Protein AF-A0A1W1CW00-F1 (afdb_monomer_lite)

InterPro domains:
  IPR025294 Protein of unknown function DUF4156 [PF13698] (21-111)

Sequence (113 aa):
MKRIIILITTLFLISCGETRLSDEGATISVVERINSKCKYIGDVEGSYNNIIYGEFIDNKTLEKNAINDLKDKAYKMGADTIIAPVGSAKGGLFVDIIKWRAVYSSKAYKCRK

Foldseek 3Di:
DVVVVVVVVVVPPPDDPAQDQDPLLVQEAEAQDDDPQKDWQFKFKFKDKDKDQPDDDDQVRRQVRRSSRRSVVLVVSVFRYKYDWDWGWDWDDDPRIIITMTMTMITTIHGDD

Structure (mmCIF, N/CA/C/O backbone):
data_AF-A0A1W1CW00-F1
#
_entry.id   AF-A0A1W1CW00-F1
#
loop_
_atom_site.group_PDB
_atom_site.id
_atom_site.type_symbol
_atom_site.label_atom_id
_atom_site.label_alt_id
_atom_site.label_comp_id
_atom_site.label_asym_id
_atom_site.label_entity_id
_atom_site.label_seq_id
_atom_site.pdbx_PDB_ins_code
_atom_site.Cartn_x
_atom_site.Cartn_y
_atom_site.Cartn_z
_atom_site.occupancy
_atom_site.B_iso_or_equiv
_atom_site.auth_seq_id
_atom_site.auth_comp_id
_atom_site.auth_asym_id
_atom_site.auth_atom_id
_atom_site.pdbx_PDB_model_num
ATOM 1 N N . MET A 1 1 ? -7.351 4.930 -49.668 1.00 54.00 1 MET A N 1
ATOM 2 C CA . MET A 1 1 ? -6.212 4.241 -49.014 1.00 54.00 1 MET A CA 1
ATOM 3 C C . MET A 1 1 ? -5.480 5.126 -47.995 1.00 54.00 1 MET A C 1
ATOM 5 O O . MET A 1 1 ? -5.394 4.722 -46.849 1.00 54.00 1 MET A O 1
ATOM 9 N N . LYS A 1 2 ? -5.056 6.360 -48.330 1.00 54.56 2 LYS A N 1
ATOM 10 C CA . LYS A 1 2 ? -4.351 7.274 -47.391 1.00 54.56 2 LYS A CA 1
ATOM 11 C C . LYS A 1 2 ? -5.107 7.599 -46.084 1.00 54.56 2 LYS A C 1
ATOM 13 O O . LYS A 1 2 ? -4.491 7.680 -45.033 1.00 54.56 2 LYS A O 1
ATOM 18 N N . ARG A 1 3 ? -6.442 7.726 -46.132 1.00 64.56 3 ARG A N 1
ATOM 19 C CA . ARG A 1 3 ? -7.281 8.006 -44.945 1.00 64.56 3 ARG A CA 1
ATOM 20 C C . ARG A 1 3 ? -7.350 6.842 -43.945 1.00 64.56 3 ARG A C 1
ATOM 22 O O . ARG A 1 3 ? -7.503 7.085 -42.758 1.00 64.56 3 ARG A O 1
ATOM 29 N N . ILE A 1 4 ? -7.202 5.603 -44.421 1.00 71.81 4 ILE A N 1
ATOM 30 C CA . ILE A 1 4 ? -7.228 4.398 -43.575 1.00 71.81 4 ILE A CA 1
ATOM 31 C C . ILE A 1 4 ? -5.914 4.277 -42.793 1.00 71.81 4 ILE A C 1
ATOM 33 O O . ILE A 1 4 ? -5.928 3.929 -41.620 1.00 71.81 4 ILE A O 1
ATOM 37 N N . ILE A 1 5 ? -4.792 4.656 -43.413 1.00 71.69 5 ILE A N 1
ATOM 38 C CA . ILE A 1 5 ? -3.472 4.646 -42.768 1.00 71.69 5 ILE A CA 1
ATOM 39 C C . ILE A 1 5 ? -3.440 5.633 -41.589 1.00 71.69 5 ILE A C 1
ATOM 41 O O . ILE A 1 5 ? -3.009 5.263 -40.506 1.00 71.69 5 ILE A O 1
ATOM 45 N N . ILE A 1 6 ? -3.997 6.839 -41.754 1.00 72.69 6 ILE A N 1
ATOM 46 C CA . ILE A 1 6 ? -4.052 7.865 -40.692 1.00 72.69 6 ILE A CA 1
ATOM 47 C C . ILE A 1 6 ? -4.904 7.410 -39.488 1.00 72.69 6 ILE A C 1
ATOM 49 O O . ILE A 1 6 ? -4.557 7.681 -38.337 1.00 72.69 6 ILE A O 1
ATOM 53 N N . LEU A 1 7 ? -5.995 6.684 -39.748 1.00 71.81 7 LEU A N 1
ATOM 54 C CA . LEU A 1 7 ? -6.873 6.116 -38.717 1.00 71.81 7 LEU A CA 1
ATOM 55 C C . LEU A 1 7 ? -6.209 4.976 -37.930 1.00 71.81 7 LEU A C 1
ATOM 57 O O . LEU A 1 7 ? -6.446 4.833 -36.736 1.00 71.81 7 LEU A O 1
ATOM 61 N N . ILE A 1 8 ? -5.351 4.186 -38.578 1.00 72.75 8 ILE A N 1
ATOM 62 C CA . ILE A 1 8 ? -4.634 3.084 -37.924 1.00 72.75 8 ILE A CA 1
ATOM 63 C C . ILE A 1 8 ? -3.482 3.616 -37.064 1.00 72.75 8 ILE A C 1
ATOM 65 O O . ILE A 1 8 ? -3.284 3.140 -35.951 1.00 72.75 8 ILE A O 1
ATOM 69 N N . THR A 1 9 ? -2.752 4.638 -37.522 1.00 68.81 9 THR A N 1
ATOM 70 C CA . THR A 1 9 ? -1.613 5.201 -36.773 1.00 68.81 9 THR A CA 1
ATOM 71 C C . THR A 1 9 ? -2.035 5.910 -35.481 1.00 68.81 9 THR A C 1
ATOM 73 O O . THR A 1 9 ? -1.286 5.910 -34.509 1.00 68.81 9 THR A O 1
ATOM 76 N N . THR A 1 10 ? -3.242 6.475 -35.429 1.00 70.81 10 THR A N 1
ATOM 77 C CA . THR A 1 10 ? -3.755 7.165 -34.231 1.00 70.81 10 THR A CA 1
ATOM 78 C C . THR A 1 10 ? -4.229 6.209 -33.132 1.00 70.81 10 THR A C 1
ATOM 80 O O . THR A 1 10 ? -4.224 6.590 -31.964 1.00 70.81 10 THR A O 1
ATOM 83 N N . LEU A 1 11 ? -4.554 4.953 -33.463 1.00 67.75 11 LEU A N 1
ATOM 84 C CA . LEU A 1 11 ? -5.011 3.952 -32.490 1.00 67.75 11 LEU A CA 1
ATOM 85 C C . LEU A 1 11 ? -3.878 3.360 -31.628 1.00 67.75 11 LEU A C 1
ATOM 87 O O . LEU A 1 11 ? -4.141 2.846 -30.545 1.00 67.75 11 LEU A O 1
ATOM 91 N N . PHE A 1 12 ? -2.622 3.448 -32.080 1.00 64.12 12 PHE A N 1
ATOM 92 C CA . PHE A 1 12 ? -1.466 2.854 -31.392 1.00 64.12 12 PHE A CA 1
ATOM 93 C C . PHE A 1 12 ? -0.826 3.750 -30.316 1.00 64.12 12 PHE A C 1
ATOM 95 O O . PHE A 1 12 ? 0.098 3.314 -29.636 1.00 64.12 12 PHE A O 1
ATOM 102 N N . LEU A 1 13 ? -1.310 4.980 -30.114 1.00 60.41 13 LEU A N 1
ATOM 103 C CA . LEU A 1 13 ? -0.703 5.948 -29.184 1.00 60.41 13 LEU A CA 1
ATOM 104 C C . LEU A 1 13 ? -1.235 5.874 -27.738 1.00 60.41 13 LEU A C 1
ATOM 106 O O . LEU A 1 13 ? -0.943 6.754 -26.933 1.00 60.41 13 LEU A O 1
ATOM 110 N N . ILE A 1 14 ? -1.990 4.834 -27.372 1.00 55.78 14 ILE A N 1
ATOM 111 C CA . ILE A 1 14 ? -2.578 4.696 -26.028 1.00 55.78 14 ILE A CA 1
ATOM 112 C C . ILE A 1 14 ? -1.772 3.703 -25.172 1.00 55.78 14 ILE A C 1
ATOM 114 O O . ILE A 1 14 ? -2.269 2.660 -24.763 1.00 55.78 14 ILE A O 1
ATOM 118 N N . SER A 1 15 ? -0.506 4.015 -24.893 1.00 49.34 15 SER A N 1
ATOM 119 C CA . SER A 1 15 ? 0.304 3.283 -23.907 1.00 49.34 15 SER A CA 1
ATOM 120 C C . SER A 1 15 ? 0.432 4.122 -22.636 1.00 49.34 15 SER A C 1
ATOM 122 O O . SER A 1 15 ? 1.347 4.930 -22.501 1.00 49.34 15 SER A O 1
ATOM 124 N N . CYS A 1 16 ? -0.507 3.965 -21.702 1.00 56.03 16 CYS A N 1
ATOM 125 C CA . CYS A 1 16 ? -0.420 4.580 -20.377 1.00 56.03 16 CYS A CA 1
ATOM 126 C C . CYS A 1 16 ? 0.127 3.533 -19.392 1.00 56.03 16 CYS A C 1
ATOM 128 O O . CYS A 1 16 ? -0.613 2.674 -18.923 1.00 56.03 16 CYS A O 1
ATOM 130 N N . GLY A 1 17 ? 1.438 3.576 -19.133 1.00 58.94 17 GLY A N 1
ATOM 131 C CA . GLY A 1 17 ? 2.181 2.620 -18.298 1.00 58.94 17 GLY A CA 1
ATOM 132 C C . GLY A 1 17 ? 2.188 2.938 -16.797 1.00 58.94 17 GLY A C 1
ATOM 133 O O . GLY A 1 17 ? 3.199 2.715 -16.136 1.00 58.94 17 GLY A O 1
ATOM 134 N N . GLU A 1 18 ? 1.097 3.486 -16.255 1.00 58.00 18 GLU A N 1
ATOM 135 C CA . GLU A 1 18 ? 0.946 3.718 -14.812 1.00 58.00 18 GLU A CA 1
ATOM 136 C C . GLU A 1 18 ? -0.201 2.873 -14.251 1.00 58.00 18 GLU A C 1
ATOM 138 O O . GLU A 1 18 ? -1.328 2.930 -14.749 1.00 58.00 18 GLU A O 1
ATOM 143 N N . THR A 1 19 ? 0.059 2.121 -13.176 1.00 64.06 19 THR A N 1
ATOM 144 C CA . THR A 1 19 ? -1.004 1.547 -12.334 1.00 64.06 19 THR A CA 1
ATOM 145 C C . THR A 1 19 ? -1.759 2.690 -11.671 1.00 64.06 19 THR A C 1
ATOM 147 O O . THR A 1 19 ? -1.335 3.255 -10.655 1.00 64.06 19 THR A O 1
ATOM 150 N N . ARG A 1 20 ? -2.877 3.059 -12.293 1.00 72.62 20 ARG A N 1
ATOM 151 C CA . ARG A 1 20 ? -3.796 4.059 -11.764 1.00 72.62 20 ARG A CA 1
ATOM 152 C C . ARG A 1 20 ? -4.402 3.528 -10.473 1.00 72.62 20 ARG A C 1
ATOM 154 O O . ARG A 1 20 ? -4.938 2.427 -10.455 1.00 72.62 20 ARG A O 1
ATOM 161 N N . LEU A 1 21 ? -4.295 4.327 -9.417 1.00 85.38 21 LEU A N 1
ATOM 162 C CA . LEU A 1 21 ? -5.047 4.115 -8.187 1.00 85.38 21 LEU A CA 1
ATOM 163 C C . LEU A 1 21 ? -6.537 4.119 -8.529 1.00 85.38 21 LEU A C 1
ATOM 165 O O . LEU A 1 21 ? -6.992 5.048 -9.201 1.00 85.38 21 LEU A O 1
ATOM 169 N N . SER A 1 22 ? -7.270 3.101 -8.089 1.00 87.06 22 SER A N 1
ATOM 170 C CA . SER A 1 22 ? -8.724 3.092 -8.240 1.00 87.06 22 SER A CA 1
ATOM 171 C C . SER A 1 22 ? -9.373 4.150 -7.341 1.00 87.06 22 SER A C 1
ATOM 173 O O . SER A 1 22 ? -8.823 4.504 -6.291 1.00 87.06 22 SER A O 1
ATOM 175 N N . AS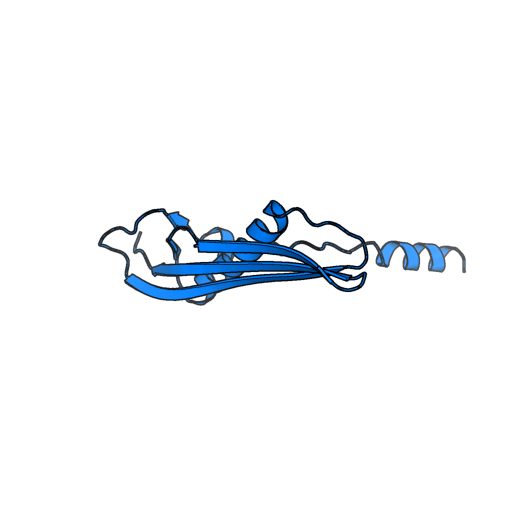P A 1 23 ? -10.546 4.654 -7.728 1.00 88.75 23 ASP A N 1
ATOM 176 C CA . ASP A 1 23 ? -11.305 5.596 -6.894 1.00 88.75 23 ASP A CA 1
ATOM 177 C C . ASP A 1 23 ? -11.628 4.966 -5.528 1.00 88.75 23 ASP A C 1
ATOM 179 O O . ASP A 1 23 ? -11.600 5.628 -4.488 1.00 88.75 23 ASP A O 1
ATOM 183 N N . GLU A 1 24 ? -11.844 3.650 -5.509 1.00 88.69 24 GLU A N 1
ATOM 184 C CA . GLU A 1 24 ? -12.050 2.862 -4.304 1.00 88.69 24 GLU A CA 1
ATOM 185 C C . GLU A 1 24 ? -10.789 2.792 -3.432 1.00 88.69 24 GLU A C 1
ATOM 187 O O . GLU A 1 24 ? -10.841 3.064 -2.229 1.00 88.69 24 GLU A O 1
ATOM 192 N N . GLY A 1 25 ? -9.632 2.488 -4.021 1.00 87.62 25 GLY A N 1
ATOM 193 C CA . GLY A 1 25 ? -8.346 2.454 -3.323 1.00 87.62 25 GLY A CA 1
ATOM 194 C C . GLY A 1 25 ? -7.930 3.821 -2.779 1.00 87.62 25 GLY A C 1
ATOM 195 O O . GLY A 1 25 ? -7.291 3.902 -1.725 1.00 87.62 25 GLY A O 1
ATOM 196 N N . ALA A 1 26 ? -8.345 4.913 -3.426 1.00 92.50 26 ALA A N 1
ATOM 197 C CA . ALA A 1 26 ? -8.112 6.272 -2.942 1.00 92.50 26 ALA A CA 1
ATOM 198 C C . ALA A 1 26 ? -8.784 6.554 -1.586 1.00 92.50 26 ALA A C 1
ATOM 200 O O . ALA A 1 26 ? -8.301 7.403 -0.833 1.00 92.50 26 ALA A O 1
ATOM 201 N N . THR A 1 27 ? -9.830 5.801 -1.223 1.00 93.81 27 THR A N 1
ATOM 202 C CA . THR A 1 27 ? -10.504 5.927 0.081 1.00 93.81 27 THR A CA 1
ATOM 203 C C . THR A 1 27 ? -9.689 5.372 1.257 1.00 93.81 27 THR A C 1
ATOM 205 O O . THR A 1 27 ? -9.973 5.707 2.413 1.00 93.81 27 THR A O 1
ATOM 208 N N . ILE A 1 28 ? -8.653 4.565 0.987 1.00 94.94 28 ILE A N 1
ATOM 209 C CA . ILE A 1 28 ? -7.800 3.964 2.016 1.00 94.94 28 ILE A CA 1
ATOM 210 C C . ILE A 1 28 ? -6.906 5.021 2.666 1.00 94.94 28 ILE A C 1
ATOM 212 O O . ILE A 1 28 ? -6.036 5.631 2.024 1.00 94.94 28 ILE A O 1
ATOM 216 N N . SER A 1 29 ? -7.084 5.177 3.978 1.00 94.19 29 SER A N 1
ATOM 217 C CA . SER A 1 29 ? -6.292 6.076 4.817 1.00 94.19 29 SER A CA 1
ATOM 218 C C . SER A 1 29 ? -4.971 5.419 5.211 1.00 94.19 29 SER A C 1
ATOM 220 O O . SER A 1 29 ? -4.951 4.279 5.671 1.00 94.19 29 SER A O 1
ATOM 222 N N . VAL A 1 30 ? -3.861 6.137 5.051 1.00 94.69 30 VAL A N 1
ATOM 223 C CA . VAL A 1 30 ? -2.538 5.682 5.499 1.00 94.69 30 VAL A CA 1
ATOM 224 C C . VAL A 1 30 ? -2.201 6.401 6.794 1.00 94.69 30 VAL A C 1
ATOM 226 O O . VAL A 1 30 ? -2.247 7.629 6.838 1.00 94.69 30 VAL A O 1
ATOM 229 N N . VAL A 1 31 ? -1.881 5.646 7.842 1.00 94.50 31 VAL A N 1
ATOM 230 C CA . VAL A 1 31 ? -1.570 6.194 9.169 1.00 94.50 31 VAL A CA 1
ATOM 231 C C . VAL A 1 31 ? -0.275 5.608 9.716 1.00 94.50 31 VAL A C 1
ATOM 233 O O . VAL A 1 31 ? 0.065 4.462 9.441 1.00 94.50 31 VAL A O 1
ATOM 236 N N . GLU A 1 32 ? 0.449 6.360 10.540 1.00 93.19 32 GLU A N 1
ATOM 237 C CA . GLU A 1 32 ? 1.652 5.834 11.204 1.00 93.19 32 GLU A CA 1
ATOM 238 C C . GLU A 1 32 ? 1.317 4.884 12.358 1.00 93.19 32 GLU A C 1
ATOM 240 O O . GLU A 1 32 ? 2.067 3.954 12.651 1.00 93.19 32 GLU A O 1
ATOM 245 N N . ARG A 1 33 ? 0.183 5.112 13.033 1.00 90.00 33 ARG A N 1
ATOM 246 C CA . ARG A 1 33 ? -0.281 4.311 14.170 1.00 90.00 33 ARG A CA 1
ATOM 247 C C . ARG A 1 33 ? -1.788 4.120 14.116 1.00 90.00 33 ARG A C 1
ATOM 249 O O . ARG A 1 33 ? -2.524 5.005 13.691 1.00 90.00 33 ARG A O 1
ATOM 256 N N . ILE A 1 34 ? -2.236 2.963 14.592 1.00 90.00 34 ILE A N 1
ATOM 257 C CA . ILE A 1 34 ? -3.650 2.592 14.643 1.00 90.00 34 ILE A CA 1
ATOM 258 C C . ILE A 1 34 ? -4.266 3.010 15.976 1.00 90.00 34 ILE A C 1
ATOM 260 O O . ILE A 1 34 ? -3.644 2.881 17.031 1.00 90.00 34 ILE A O 1
ATOM 264 N N . ASN A 1 35 ? -5.501 3.509 15.921 1.00 80.31 35 ASN A N 1
ATOM 265 C CA . ASN A 1 35 ? -6.287 3.801 17.114 1.00 80.31 35 ASN A CA 1
ATOM 266 C C . ASN A 1 35 ? -6.908 2.515 17.699 1.00 80.31 35 ASN A C 1
ATOM 268 O O . ASN A 1 35 ? -7.071 1.507 17.014 1.00 80.31 35 ASN A O 1
ATOM 272 N N . SER A 1 36 ? -7.306 2.551 18.969 1.00 74.69 36 SER A N 1
ATOM 273 C CA . SER A 1 36 ? -7.836 1.382 19.688 1.00 74.69 36 SER A CA 1
ATOM 274 C C . SER A 1 36 ? -9.195 0.863 19.192 1.00 74.69 36 SER A C 1
ATOM 276 O O . SER A 1 36 ? -9.655 -0.171 19.672 1.00 74.69 36 SER A O 1
ATOM 278 N N . LYS A 1 37 ? -9.855 1.542 18.242 1.00 87.31 37 LYS A N 1
ATOM 279 C CA . LYS A 1 37 ? -11.191 1.185 17.730 1.00 87.31 37 LYS A CA 1
ATOM 280 C C . LYS A 1 37 ? -11.164 0.505 16.355 1.00 87.31 37 LYS A C 1
ATOM 282 O O . LYS A 1 37 ? -12.225 0.251 15.783 1.00 87.31 37 LYS A O 1
ATOM 287 N N . CYS A 1 38 ? -9.986 0.200 15.818 1.00 92.81 38 CYS A N 1
ATOM 288 C CA . CYS A 1 38 ? -9.850 -0.456 14.522 1.00 92.81 38 CYS A CA 1
ATOM 289 C C . CYS A 1 38 ? -9.749 -1.979 14.656 1.00 92.81 38 CYS A C 1
ATOM 291 O O . CYS A 1 38 ? -8.971 -2.504 15.452 1.00 92.81 38 CYS A O 1
ATOM 293 N N . LYS A 1 39 ? -10.496 -2.704 13.820 1.00 94.50 39 LYS A N 1
ATOM 294 C CA . LYS A 1 39 ? -10.394 -4.159 13.697 1.00 94.50 39 LYS A CA 1
ATOM 295 C C . LYS A 1 39 ? -9.308 -4.510 12.688 1.00 94.50 39 LYS A C 1
ATOM 297 O O . LYS A 1 39 ? -9.355 -4.042 11.555 1.00 94.50 39 LYS A O 1
ATOM 302 N N . TYR A 1 40 ? -8.369 -5.362 13.079 1.00 95.38 40 TYR A N 1
ATOM 303 C CA . TYR A 1 40 ? -7.393 -5.923 12.150 1.00 95.38 40 TYR A CA 1
ATOM 304 C C . TYR A 1 40 ? -8.073 -6.858 11.140 1.00 95.38 40 TYR A C 1
ATOM 306 O O . TYR A 1 40 ? -8.892 -7.695 11.525 1.00 95.38 40 TYR A O 1
ATOM 314 N N . ILE A 1 41 ? -7.747 -6.689 9.859 1.00 95.62 41 ILE A N 1
ATOM 315 C CA . ILE A 1 41 ? -8.311 -7.464 8.744 1.00 95.62 41 ILE A CA 1
ATOM 316 C C . ILE A 1 41 ? -7.293 -8.472 8.211 1.00 95.62 41 ILE A C 1
ATOM 318 O O . ILE A 1 41 ? -7.667 -9.596 7.886 1.00 95.62 41 ILE A O 1
ATOM 322 N N . GLY A 1 42 ? -6.016 -8.098 8.160 1.00 96.44 42 GLY A N 1
ATOM 323 C CA . GLY A 1 42 ? -4.945 -8.959 7.670 1.00 96.44 42 GLY A CA 1
ATOM 324 C C . GLY A 1 42 ? -3.728 -8.162 7.216 1.00 96.44 42 GLY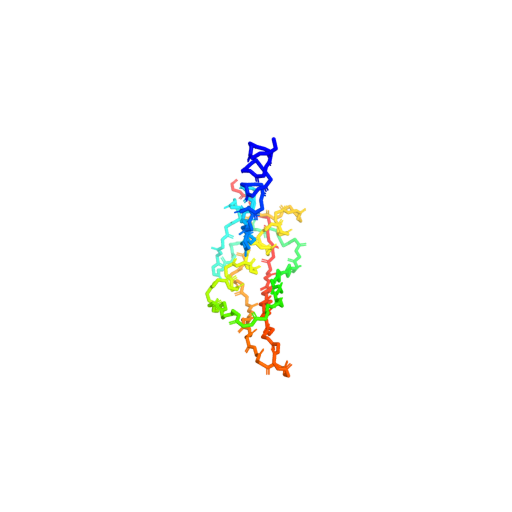 A C 1
ATOM 325 O O . GLY A 1 42 ? -3.759 -6.931 7.180 1.00 96.44 42 GLY A O 1
ATOM 326 N N . ASP A 1 43 ? -2.663 -8.871 6.860 1.00 96.94 43 ASP A N 1
ATOM 327 C CA . ASP A 1 43 ? -1.512 -8.282 6.184 1.00 96.94 43 ASP A CA 1
ATOM 328 C C . ASP A 1 43 ? -1.818 -8.233 4.673 1.00 96.94 43 ASP A C 1
ATOM 330 O O . ASP A 1 43 ? -2.443 -9.142 4.122 1.00 96.94 43 ASP A O 1
ATOM 334 N N . VAL A 1 44 ? -1.411 -7.157 4.002 1.00 96.62 44 VAL A N 1
ATOM 335 C CA . VAL A 1 44 ? -1.633 -6.918 2.570 1.00 96.62 44 VAL A CA 1
ATOM 336 C C . VAL A 1 44 ? -0.313 -6.564 1.896 1.00 96.62 44 VAL A C 1
ATOM 338 O O . VAL A 1 44 ? 0.487 -5.805 2.442 1.00 96.62 44 VAL A O 1
ATOM 341 N N . GLU A 1 45 ? -0.093 -7.100 0.698 1.00 96.44 45 GLU A N 1
ATOM 342 C CA . GLU A 1 45 ? 1.088 -6.822 -0.119 1.00 96.44 45 GLU A CA 1
ATOM 343 C C . GLU A 1 45 ? 0.681 -6.250 -1.479 1.00 96.44 45 GLU A C 1
ATOM 345 O O . GLU A 1 45 ? -0.136 -6.830 -2.207 1.00 96.44 45 GLU A O 1
ATOM 350 N N . GLY A 1 46 ? 1.280 -5.115 -1.826 1.00 93.00 46 GLY A N 1
ATOM 351 C CA . GLY A 1 46 ? 1.196 -4.519 -3.150 1.00 93.00 46 GLY A CA 1
ATOM 352 C C . GLY A 1 46 ? 2.531 -4.591 -3.870 1.00 93.00 46 GLY A C 1
ATOM 353 O O . GLY A 1 46 ? 3.600 -4.517 -3.258 1.00 93.00 46 GLY A O 1
ATOM 354 N N . SER A 1 47 ? 2.474 -4.740 -5.186 1.00 91.00 47 SER A N 1
ATOM 355 C CA . SER A 1 47 ? 3.671 -4.872 -6.002 1.00 91.00 47 SER A CA 1
ATOM 356 C C . SER A 1 47 ? 3.504 -4.237 -7.368 1.00 91.00 47 SER A C 1
ATOM 358 O O . SER A 1 47 ? 2.444 -4.333 -7.980 1.00 91.00 47 SER A O 1
ATOM 360 N N . TYR A 1 48 ? 4.595 -3.690 -7.885 1.00 86.44 48 TYR A N 1
ATOM 361 C CA . TYR A 1 48 ? 4.694 -3.267 -9.271 1.00 86.44 48 TYR A CA 1
ATOM 362 C C . TYR A 1 48 ? 5.934 -3.892 -9.898 1.00 86.44 48 TYR A C 1
ATOM 364 O O . TYR A 1 48 ? 7.037 -3.779 -9.360 1.00 86.44 48 TYR A O 1
ATOM 372 N N . ASN A 1 49 ? 5.744 -4.565 -11.031 1.00 81.56 49 ASN A N 1
ATOM 373 C CA . ASN A 1 49 ? 6.816 -5.172 -11.805 1.00 81.56 49 ASN A CA 1
ATOM 374 C C . ASN A 1 49 ? 6.761 -4.604 -13.215 1.00 81.56 49 ASN A C 1
ATOM 376 O O . ASN A 1 49 ? 5.705 -4.634 -13.843 1.00 81.56 49 ASN A O 1
ATOM 380 N N . ASN A 1 50 ? 7.899 -4.139 -13.717 1.00 73.81 50 ASN A N 1
ATOM 381 C CA . ASN A 1 50 ? 8.020 -3.744 -15.108 1.00 73.81 50 ASN A CA 1
ATOM 382 C C . ASN A 1 50 ? 9.343 -4.245 -15.691 1.00 73.81 50 ASN A C 1
ATOM 384 O O . ASN A 1 50 ? 10.374 -4.264 -15.010 1.00 73.81 50 ASN A O 1
ATOM 388 N N . ILE A 1 51 ? 9.290 -4.687 -16.942 1.00 65.75 51 ILE A N 1
ATOM 389 C CA . ILE A 1 51 ? 10.436 -5.181 -17.702 1.00 65.75 51 ILE A CA 1
ATOM 390 C C . ILE A 1 51 ? 10.446 -4.362 -18.987 1.00 65.75 51 ILE A C 1
ATOM 392 O O . ILE A 1 51 ? 9.606 -4.587 -19.856 1.00 65.75 51 ILE A O 1
ATOM 396 N N . ILE A 1 52 ? 11.35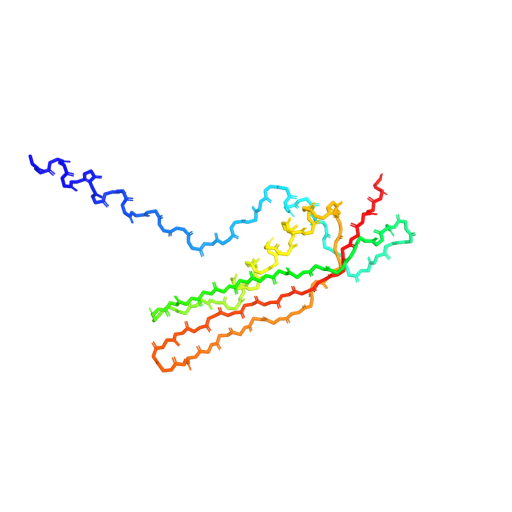6 -3.391 -19.084 1.00 65.38 52 ILE A N 1
ATOM 397 C CA . ILE A 1 52 ? 11.488 -2.547 -20.276 1.00 65.38 52 ILE A CA 1
ATOM 398 C C . ILE A 1 52 ? 12.925 -2.628 -20.789 1.00 65.38 52 ILE A C 1
ATOM 400 O O . ILE A 1 52 ? 13.888 -2.617 -20.018 1.00 65.38 52 ILE A O 1
ATOM 404 N N . TYR A 1 53 ? 13.069 -2.685 -22.110 1.00 55.81 53 TYR A N 1
ATOM 405 C CA . TYR A 1 53 ? 14.342 -2.461 -22.782 1.00 55.81 53 TYR A CA 1
ATOM 406 C C . TYR A 1 53 ? 14.660 -0.959 -22.777 1.00 55.81 53 TYR A C 1
ATOM 408 O O . TYR A 1 53 ? 13.979 -0.179 -23.434 1.00 55.81 53 TYR A O 1
ATOM 416 N N . GLY A 1 54 ? 15.692 -0.552 -22.038 1.00 53.06 54 GLY A N 1
ATOM 417 C CA . GLY A 1 54 ? 16.303 0.777 -22.167 1.00 53.06 54 GLY A CA 1
ATOM 418 C C . GLY A 1 54 ? 15.619 1.958 -21.462 1.00 53.06 54 GLY A C 1
ATOM 419 O O . GLY A 1 54 ? 16.234 3.020 -21.406 1.00 53.06 54 GLY A O 1
ATOM 420 N N . GLU A 1 55 ? 14.421 1.817 -20.881 1.00 62.97 55 GLU A N 1
ATOM 421 C CA . GLU A 1 55 ? 13.798 2.904 -20.104 1.00 62.97 55 GLU A CA 1
ATOM 422 C C . GLU A 1 55 ? 14.071 2.792 -18.599 1.00 62.97 55 GLU A C 1
ATOM 424 O O . GLU A 1 55 ? 13.834 1.764 -17.949 1.00 62.97 55 GLU A O 1
ATOM 429 N N . PHE A 1 56 ? 14.547 3.902 -18.033 1.00 65.56 56 PHE A N 1
ATOM 430 C CA . PHE A 1 56 ? 14.686 4.070 -16.596 1.00 65.56 56 PHE A CA 1
ATOM 431 C C . PHE A 1 56 ? 13.372 4.574 -16.001 1.00 65.56 56 PHE A C 1
ATOM 433 O O . PHE A 1 56 ? 12.874 5.625 -16.394 1.00 65.56 56 PHE A O 1
ATOM 440 N N . ILE A 1 57 ? 12.816 3.825 -15.046 1.00 70.75 57 ILE A N 1
ATOM 441 C CA . ILE A 1 57 ? 11.657 4.256 -14.263 1.00 70.75 57 ILE A CA 1
ATOM 442 C C . ILE A 1 57 ? 12.162 4.738 -12.910 1.00 70.75 57 ILE A C 1
ATOM 444 O O . ILE A 1 57 ? 12.833 3.999 -12.193 1.00 70.75 57 ILE A O 1
ATOM 448 N N . ASP A 1 58 ? 11.790 5.954 -12.531 1.00 77.56 58 ASP A N 1
ATOM 449 C CA . ASP A 1 58 ? 12.152 6.508 -11.233 1.00 77.56 58 ASP A CA 1
ATOM 450 C C . ASP A 1 58 ? 11.614 5.648 -10.080 1.00 77.56 58 ASP A C 1
ATOM 452 O O . ASP A 1 58 ? 10.448 5.239 -10.063 1.00 77.56 58 ASP A O 1
ATOM 456 N N . ASN A 1 59 ? 12.439 5.452 -9.045 1.00 80.25 59 ASN A N 1
ATOM 457 C CA . ASN A 1 59 ? 12.060 4.688 -7.849 1.00 80.25 59 ASN A CA 1
ATOM 458 C C . ASN A 1 59 ? 10.760 5.199 -7.207 1.00 80.25 59 ASN A C 1
ATOM 460 O O . ASN A 1 59 ? 9.960 4.397 -6.733 1.00 80.25 59 ASN A O 1
ATOM 464 N N . LYS A 1 60 ? 10.516 6.517 -7.249 1.00 83.88 60 LYS A N 1
ATOM 465 C CA . LYS A 1 60 ? 9.278 7.134 -6.743 1.00 83.88 60 LYS A CA 1
ATOM 466 C C . LYS A 1 60 ? 8.038 6.651 -7.494 1.00 83.88 60 LYS A C 1
ATOM 468 O O . LYS A 1 60 ? 6.997 6.433 -6.882 1.00 83.88 60 LYS A O 1
ATOM 473 N N . THR A 1 61 ? 8.141 6.471 -8.807 1.00 84.75 61 THR A N 1
ATOM 474 C CA . THR A 1 61 ? 7.039 5.977 -9.640 1.00 84.75 61 THR A CA 1
ATOM 475 C C . THR A 1 61 ? 6.754 4.510 -9.335 1.00 84.75 61 THR A C 1
ATOM 477 O O . THR A 1 61 ? 5.596 4.124 -9.197 1.00 84.75 61 THR A O 1
ATOM 480 N N . LEU A 1 62 ? 7.799 3.700 -9.142 1.00 85.06 62 LEU A N 1
ATOM 481 C CA . LEU A 1 62 ? 7.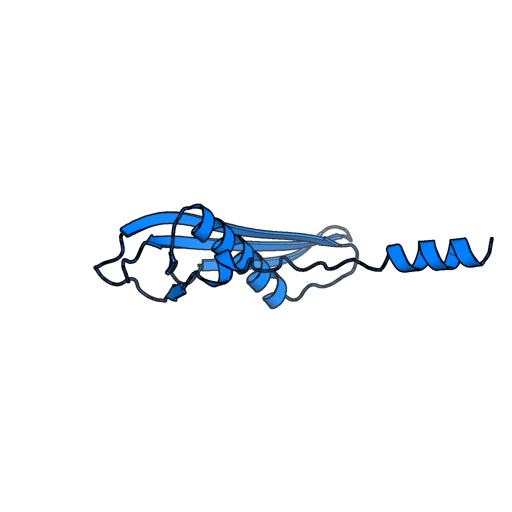659 2.293 -8.752 1.00 85.06 62 LEU A CA 1
ATOM 482 C C . LEU A 1 62 ? 7.009 2.143 -7.378 1.00 85.06 62 LEU A C 1
ATOM 484 O O . LEU A 1 62 ? 6.094 1.339 -7.215 1.00 85.06 62 LEU A O 1
ATOM 488 N N . GLU A 1 63 ? 7.464 2.935 -6.409 1.00 88.75 63 GLU A N 1
ATOM 489 C CA . GLU A 1 63 ? 6.893 2.987 -5.066 1.00 88.75 63 GLU A CA 1
ATOM 490 C C . GLU A 1 63 ? 5.422 3.403 -5.104 1.00 88.75 63 GLU A C 1
ATOM 492 O O . GLU A 1 63 ? 4.573 2.682 -4.581 1.00 88.75 63 GLU A O 1
ATOM 497 N N . LYS A 1 64 ? 5.093 4.503 -5.792 1.00 90.62 64 LYS A N 1
ATOM 498 C CA . LYS A 1 64 ? 3.709 4.968 -5.958 1.00 90.62 64 LYS A CA 1
ATOM 499 C C . LYS A 1 64 ? 2.819 3.871 -6.544 1.00 90.62 64 LYS A C 1
ATOM 501 O O . LYS A 1 64 ? 1.736 3.619 -6.028 1.00 90.62 64 LYS A O 1
ATOM 506 N N . ASN A 1 65 ? 3.288 3.194 -7.586 1.00 89.75 65 ASN A N 1
ATOM 507 C CA . ASN A 1 65 ? 2.554 2.124 -8.250 1.00 89.75 65 ASN A CA 1
ATOM 508 C C . ASN A 1 65 ? 2.325 0.907 -7.341 1.00 89.75 65 ASN A C 1
ATOM 510 O O . ASN A 1 65 ? 1.212 0.387 -7.280 1.00 89.75 65 ASN A O 1
ATOM 514 N N . ALA A 1 66 ? 3.343 0.489 -6.586 1.00 92.06 66 ALA A N 1
ATOM 515 C CA . ALA A 1 66 ? 3.202 -0.600 -5.624 1.00 92.06 66 ALA A CA 1
ATOM 516 C C . ALA A 1 66 ? 2.269 -0.229 -4.457 1.00 92.06 66 ALA A C 1
ATOM 518 O O . ALA A 1 66 ? 1.485 -1.067 -4.015 1.00 92.06 66 ALA A O 1
ATOM 519 N N . ILE A 1 67 ? 2.306 1.022 -3.985 1.00 94.12 67 ILE A N 1
ATOM 520 C CA . ILE A 1 67 ? 1.390 1.524 -2.950 1.00 94.12 67 ILE A CA 1
ATOM 521 C C . ILE A 1 67 ? -0.047 1.611 -3.480 1.00 94.12 67 ILE A C 1
ATOM 523 O O . ILE A 1 67 ? -0.979 1.307 -2.736 1.00 94.12 67 ILE A O 1
ATOM 527 N N . ASN A 1 68 ? -0.250 1.981 -4.746 1.00 94.62 68 ASN A N 1
ATOM 528 C CA . ASN A 1 68 ? -1.580 1.993 -5.355 1.00 94.62 68 ASN A CA 1
ATOM 529 C C . ASN A 1 68 ? -2.185 0.584 -5.396 1.00 94.62 68 ASN A C 1
ATOM 531 O O . ASN A 1 68 ? -3.289 0.383 -4.894 1.00 94.62 68 ASN A O 1
ATOM 535 N N . ASP A 1 69 ? -1.428 -0.400 -5.892 1.00 94.19 69 ASP A N 1
ATOM 536 C CA . ASP A 1 69 ? -1.845 -1.809 -5.881 1.00 94.19 69 ASP A CA 1
ATOM 537 C C . ASP A 1 69 ? -2.117 -2.309 -4.448 1.00 94.19 69 ASP A C 1
ATOM 539 O O . ASP A 1 69 ? -3.109 -2.997 -4.196 1.00 94.19 69 ASP A O 1
ATOM 543 N N . LEU A 1 70 ? -1.287 -1.904 -3.477 1.00 95.88 70 LEU A N 1
ATOM 544 C CA . LEU A 1 70 ? -1.496 -2.218 -2.062 1.00 95.88 70 LEU A CA 1
ATOM 545 C C . LEU A 1 70 ? -2.834 -1.670 -1.547 1.00 95.88 70 LEU A C 1
ATOM 547 O O . LEU A 1 70 ? -3.569 -2.388 -0.867 1.00 95.88 70 LEU A O 1
ATOM 551 N N . LYS A 1 71 ? -3.161 -0.410 -1.859 1.00 96.38 71 LYS A N 1
ATOM 552 C CA . LYS A 1 71 ? -4.417 0.232 -1.446 1.00 96.38 71 LYS A CA 1
ATOM 553 C C . LYS A 1 71 ? -5.633 -0.423 -2.089 1.00 96.38 71 LYS A C 1
ATOM 555 O O . LYS A 1 71 ? -6.603 -0.706 -1.389 1.00 96.38 71 LYS A O 1
ATOM 560 N N . ASP A 1 72 ? -5.568 -0.724 -3.380 1.00 95.50 72 ASP A N 1
ATOM 561 C CA . ASP A 1 72 ? -6.657 -1.394 -4.093 1.00 95.50 72 ASP A CA 1
ATOM 562 C C . ASP A 1 72 ? -6.939 -2.782 -3.498 1.00 95.50 72 ASP A C 1
ATOM 564 O O . ASP A 1 72 ? -8.092 -3.165 -3.285 1.00 95.50 72 ASP A O 1
ATOM 568 N N . LYS A 1 73 ? -5.888 -3.541 -3.169 1.00 96.06 73 LYS A N 1
ATOM 569 C CA . LYS A 1 73 ? -6.022 -4.834 -2.485 1.00 96.06 73 LYS A CA 1
ATOM 570 C C . LYS A 1 73 ? -6.569 -4.682 -1.071 1.00 96.06 73 LYS A C 1
ATOM 572 O O . LYS A 1 73 ? -7.466 -5.434 -0.695 1.00 96.06 73 LYS A O 1
ATOM 577 N N . ALA A 1 74 ? -6.091 -3.700 -0.308 1.00 96.50 74 ALA A N 1
ATOM 578 C CA . ALA A 1 74 ? -6.599 -3.426 1.034 1.00 96.50 74 ALA A CA 1
ATOM 579 C C . ALA A 1 74 ? -8.104 -3.114 1.003 1.00 96.50 74 ALA A C 1
ATOM 581 O O . ALA A 1 74 ? -8.866 -3.666 1.800 1.00 96.50 74 ALA A O 1
ATOM 582 N N . TYR A 1 75 ? -8.547 -2.307 0.036 1.00 96.38 75 TYR A N 1
ATOM 583 C CA . TYR A 1 75 ? -9.963 -2.025 -0.179 1.00 96.38 75 TYR A CA 1
ATOM 584 C C . TYR A 1 75 ? -10.760 -3.294 -0.497 1.00 96.38 75 TYR A C 1
ATOM 586 O O . TYR A 1 75 ? -11.791 -3.544 0.126 1.00 96.38 75 TYR A O 1
ATOM 594 N N . LYS A 1 76 ? -10.262 -4.146 -1.402 1.00 95.94 76 LYS A N 1
ATOM 595 C CA . LYS A 1 76 ? -10.903 -5.431 -1.746 1.00 95.94 76 LYS A CA 1
ATOM 596 C C . LYS A 1 76 ? -11.010 -6.386 -0.554 1.00 95.94 76 LYS A C 1
ATOM 598 O O . LYS A 1 76 ? -11.957 -7.160 -0.481 1.00 95.94 76 LYS A O 1
ATOM 603 N N . MET A 1 77 ? -10.082 -6.308 0.401 1.00 95.94 77 MET A N 1
ATOM 604 C CA . MET A 1 77 ? -10.149 -7.038 1.677 1.00 95.94 77 MET A CA 1
ATOM 605 C C . MET A 1 77 ? -11.173 -6.441 2.658 1.00 95.94 77 MET A C 1
ATOM 607 O O . MET A 1 77 ? -11.397 -6.984 3.739 1.00 95.94 77 MET A O 1
ATOM 611 N N . GLY A 1 78 ? -11.795 -5.317 2.304 1.00 95.12 78 GLY A N 1
ATOM 612 C CA . GLY A 1 78 ? -12.763 -4.600 3.118 1.00 95.12 78 GLY A CA 1
ATOM 613 C C . GLY A 1 78 ? -12.137 -3.614 4.098 1.00 95.12 78 GLY A C 1
ATOM 614 O O . GLY A 1 78 ? -12.879 -3.033 4.890 1.00 95.12 78 GLY A O 1
ATOM 615 N N . ALA A 1 79 ? -10.820 -3.398 4.068 1.00 95.88 79 ALA A N 1
ATOM 616 C CA . ALA A 1 79 ? -10.163 -2.408 4.914 1.00 95.88 79 ALA A CA 1
ATOM 617 C C . ALA A 1 79 ? -10.548 -0.974 4.510 1.00 95.88 79 ALA A C 1
ATOM 619 O O . ALA A 1 79 ? -11.019 -0.718 3.406 1.00 95.88 79 ALA A O 1
ATOM 620 N N . ASP A 1 80 ? -10.359 -0.033 5.426 1.00 95.56 80 ASP A N 1
ATOM 621 C CA . ASP A 1 80 ? -10.459 1.414 5.169 1.00 95.56 80 ASP A CA 1
ATOM 622 C C . ASP A 1 80 ? -9.184 2.167 5.580 1.00 95.56 80 ASP A C 1
ATOM 624 O O . ASP A 1 80 ? -8.993 3.329 5.217 1.00 95.56 80 ASP A O 1
ATOM 628 N N . THR A 1 81 ? -8.301 1.494 6.319 1.00 95.25 81 THR A N 1
ATOM 629 C CA . THR A 1 81 ? -7.091 2.070 6.892 1.00 95.25 81 THR A CA 1
ATOM 630 C C . THR A 1 81 ? -5.951 1.062 6.804 1.00 95.25 81 THR A C 1
ATOM 632 O O . THR A 1 81 ? -6.137 -0.126 7.070 1.00 95.25 81 THR A O 1
ATOM 635 N N . ILE A 1 82 ? -4.754 1.532 6.469 1.00 96.06 82 ILE A N 1
ATOM 636 C CA . ILE A 1 82 ? -3.513 0.755 6.507 1.00 96.06 82 ILE A CA 1
ATOM 637 C C . ILE A 1 82 ? -2.460 1.494 7.332 1.00 96.06 82 ILE A C 1
ATOM 639 O O . ILE A 1 82 ? -2.458 2.726 7.397 1.00 96.06 82 ILE A O 1
ATOM 643 N N . ILE A 1 83 ? -1.541 0.747 7.939 1.00 95.88 83 ILE A N 1
ATOM 644 C CA . ILE A 1 83 ? -0.338 1.347 8.529 1.00 95.88 83 ILE A CA 1
ATOM 645 C C . ILE A 1 83 ? 0.608 1.799 7.404 1.00 95.88 83 ILE A C 1
ATOM 647 O O . ILE A 1 83 ? 0.532 1.287 6.284 1.00 95.88 83 ILE A O 1
ATOM 651 N N . ALA A 1 84 ? 1.485 2.761 7.686 1.00 94.62 84 ALA A N 1
ATOM 652 C CA . ALA A 1 84 ? 2.601 3.138 6.823 1.00 94.62 84 ALA A CA 1
ATOM 653 C C . ALA A 1 84 ? 3.243 1.885 6.177 1.00 94.62 84 ALA A C 1
ATOM 655 O O . ALA A 1 84 ? 3.769 1.032 6.902 1.00 94.62 84 ALA A O 1
ATOM 656 N N . PRO A 1 85 ? 3.143 1.723 4.841 1.00 93.75 85 PRO A N 1
ATOM 657 C CA . PRO A 1 85 ? 3.674 0.556 4.154 1.00 93.75 85 PRO A CA 1
ATOM 658 C C . PRO A 1 85 ? 5.191 0.479 4.288 1.00 93.75 85 PRO A C 1
ATOM 660 O O . PRO A 1 85 ? 5.887 1.486 4.181 1.00 93.75 85 PRO A O 1
ATOM 663 N N . VAL A 1 86 ? 5.704 -0.732 4.472 1.00 93.81 86 VAL A N 1
ATOM 664 C CA . VAL A 1 86 ? 7.139 -1.015 4.530 1.00 93.81 86 VAL A CA 1
ATOM 665 C C . VAL A 1 86 ? 7.525 -1.849 3.322 1.00 93.81 86 VAL A C 1
ATOM 667 O O . VAL A 1 86 ? 6.833 -2.800 2.965 1.00 93.81 86 VAL A O 1
ATOM 670 N N . GLY A 1 87 ? 8.607 -1.478 2.651 1.00 91.44 87 GLY A N 1
ATOM 671 C CA . GLY A 1 87 ? 8.939 -2.093 1.378 1.00 91.44 87 GLY A CA 1
ATOM 672 C C . GLY A 1 87 ? 10.199 -1.542 0.750 1.00 91.44 87 GLY A C 1
ATOM 673 O O . GLY A 1 87 ? 11.010 -0.870 1.387 1.00 91.44 87 GLY A O 1
ATOM 674 N N . SER A 1 88 ? 10.397 -1.886 -0.515 1.00 86.00 88 SER A N 1
ATOM 675 C CA . SER A 1 88 ? 11.542 -1.421 -1.291 1.00 86.00 88 SER A CA 1
ATOM 676 C C . SER A 1 88 ? 11.192 -1.364 -2.769 1.00 86.00 88 SER A C 1
ATOM 678 O O . SER A 1 88 ? 10.599 -2.300 -3.308 1.00 86.00 88 SER A O 1
ATOM 680 N N . ALA A 1 89 ? 11.656 -0.314 -3.439 1.00 83.81 89 ALA A N 1
ATOM 681 C CA . ALA A 1 89 ? 11.785 -0.276 -4.888 1.00 83.81 89 ALA A CA 1
ATOM 682 C C . ALA A 1 89 ? 13.230 -0.626 -5.275 1.00 83.81 89 ALA A C 1
ATOM 684 O O . ALA A 1 89 ? 14.181 -0.046 -4.750 1.00 83.81 89 ALA A O 1
ATOM 685 N N . LYS A 1 90 ? 13.400 -1.597 -6.173 1.00 77.81 90 LYS A N 1
ATOM 686 C CA . LYS A 1 90 ? 14.693 -1.993 -6.737 1.00 77.81 90 LYS A CA 1
ATOM 687 C C . LYS A 1 90 ? 14.629 -1.943 -8.258 1.00 77.81 90 LYS A C 1
ATOM 689 O O . LYS A 1 90 ? 13.789 -2.596 -8.877 1.00 77.81 90 LYS A O 1
ATOM 694 N N . GLY A 1 91 ? 15.560 -1.197 -8.832 1.00 71.88 91 GLY A N 1
ATOM 695 C CA . GLY A 1 91 ? 15.924 -1.263 -10.239 1.00 71.88 91 GLY A CA 1
ATOM 696 C C . GLY A 1 91 ? 17.266 -1.936 -10.409 1.00 71.88 91 GLY A C 1
ATOM 697 O O . GLY A 1 91 ? 18.179 -1.679 -9.625 1.00 71.88 91 GLY A O 1
ATOM 698 N N . GLY A 1 92 ? 17.397 -2.789 -11.417 1.00 66.00 92 GLY A N 1
ATOM 699 C CA . GLY A 1 92 ? 18.674 -3.410 -11.745 1.00 66.00 92 GLY A CA 1
ATOM 700 C C . GLY A 1 92 ? 18.798 -3.716 -13.228 1.00 66.00 92 GLY A C 1
ATOM 701 O O . GLY A 1 92 ? 17.827 -4.119 -13.869 1.00 66.00 92 GLY A O 1
ATOM 702 N N . LEU A 1 93 ? 20.012 -3.542 -13.748 1.00 65.12 93 LEU A N 1
ATOM 703 C CA . LEU A 1 93 ? 20.398 -3.985 -15.080 1.00 65.12 93 LEU A CA 1
ATOM 704 C C . LEU A 1 93 ? 20.829 -5.454 -14.996 1.00 65.12 93 LEU A C 1
ATOM 706 O O . LEU A 1 93 ? 21.811 -5.776 -14.329 1.00 65.12 93 LEU A O 1
ATOM 710 N N . PHE A 1 94 ? 20.099 -6.342 -15.663 1.00 57.84 94 PHE A N 1
ATOM 711 C CA . PHE A 1 94 ? 20.486 -7.736 -15.852 1.00 57.84 94 PHE A CA 1
ATOM 712 C C . PHE A 1 94 ? 20.561 -8.015 -17.349 1.00 57.84 94 PHE A C 1
ATOM 714 O O . PHE A 1 94 ? 19.529 -8.103 -18.003 1.00 57.84 94 PHE A O 1
ATOM 721 N N . VAL A 1 95 ? 21.782 -8.187 -17.868 1.00 56.25 95 VAL A N 1
ATOM 722 C CA . VAL A 1 95 ? 22.045 -8.682 -19.233 1.00 56.25 95 VAL A CA 1
ATOM 723 C C . VAL A 1 95 ? 21.253 -7.895 -20.299 1.00 56.25 95 VAL A C 1
ATOM 725 O O . VAL A 1 95 ? 20.376 -8.438 -20.962 1.00 56.25 95 VAL A O 1
ATOM 728 N N . ASP A 1 96 ? 21.504 -6.583 -20.385 1.00 57.94 96 ASP A N 1
ATOM 729 C CA . ASP A 1 96 ? 20.835 -5.616 -21.283 1.00 57.94 96 ASP A CA 1
ATOM 730 C C . ASP A 1 96 ? 19.316 -5.422 -21.084 1.00 57.94 96 ASP A C 1
ATOM 732 O O . ASP A 1 96 ? 18.667 -4.691 -21.833 1.00 57.94 96 ASP A O 1
ATOM 736 N N . ILE A 1 97 ? 18.739 -6.010 -20.031 1.00 62.41 97 ILE A N 1
ATOM 737 C CA . ILE A 1 97 ? 17.342 -5.821 -19.632 1.00 62.41 97 ILE A CA 1
ATOM 738 C C . ILE A 1 97 ? 17.306 -5.054 -18.311 1.00 62.41 97 ILE A C 1
ATOM 740 O O . ILE A 1 97 ? 17.929 -5.457 -17.323 1.00 62.41 97 ILE A O 1
ATOM 744 N N . ILE A 1 98 ? 16.545 -3.957 -18.262 1.00 67.56 98 ILE A N 1
ATOM 745 C CA . ILE A 1 98 ? 16.307 -3.239 -17.010 1.00 67.56 98 ILE A CA 1
ATOM 746 C C . ILE A 1 98 ? 15.052 -3.819 -16.360 1.00 67.56 98 ILE A C 1
ATOM 748 O O . ILE A 1 98 ? 13.948 -3.762 -16.910 1.00 67.56 98 ILE A O 1
ATOM 752 N N . LYS A 1 99 ? 15.227 -4.401 -15.172 1.00 73.88 99 LYS A N 1
ATOM 753 C CA . LYS A 1 99 ? 14.128 -4.941 -14.374 1.00 73.88 99 LYS A CA 1
ATOM 754 C C . LYS A 1 99 ? 13.832 -4.011 -13.209 1.00 73.88 99 LYS A C 1
ATOM 756 O O . LYS A 1 99 ? 14.696 -3.761 -12.367 1.00 73.88 99 LYS A O 1
ATOM 761 N N . TRP A 1 100 ? 12.581 -3.576 -13.135 1.00 76.88 100 TRP A N 1
ATOM 762 C CA . TRP A 1 100 ? 12.073 -2.738 -12.061 1.00 76.88 100 TRP A CA 1
ATOM 763 C C . TRP A 1 100 ? 11.063 -3.523 -11.232 1.00 76.88 100 TRP A C 1
ATOM 765 O O . TRP A 1 100 ? 10.105 -4.088 -11.764 1.00 76.88 100 TRP A O 1
ATOM 775 N N . ARG A 1 101 ? 11.281 -3.571 -9.918 1.00 83.62 101 ARG A N 1
ATOM 776 C CA . ARG A 1 101 ? 10.377 -4.225 -8.973 1.00 83.62 101 ARG A CA 1
ATOM 777 C C . ARG A 1 101 ? 10.234 -3.385 -7.717 1.00 83.62 101 ARG A C 1
ATOM 779 O O . ARG A 1 101 ? 11.222 -3.110 -7.044 1.00 83.62 101 ARG A O 1
ATOM 786 N N . ALA A 1 102 ? 9.001 -3.055 -7.365 1.00 88.44 102 ALA A N 1
ATOM 787 C CA . ALA A 1 102 ? 8.652 -2.527 -6.057 1.00 88.44 102 ALA A CA 1
ATOM 788 C C . ALA A 1 102 ? 7.689 -3.483 -5.363 1.00 88.44 102 ALA A C 1
ATOM 790 O O . ALA A 1 102 ? 6.750 -3.980 -5.983 1.00 88.44 102 ALA A O 1
ATOM 791 N N . VAL A 1 103 ? 7.949 -3.757 -4.089 1.00 92.00 103 VAL A N 1
ATOM 792 C CA . VAL A 1 103 ? 7.072 -4.556 -3.229 1.00 92.00 103 VAL A CA 1
ATOM 793 C C . VAL A 1 103 ? 6.962 -3.840 -1.897 1.00 92.00 103 VAL A C 1
ATOM 795 O O . VAL A 1 103 ? 7.980 -3.468 -1.308 1.00 92.00 103 VAL A O 1
ATOM 798 N N . TYR A 1 104 ? 5.729 -3.639 -1.452 1.00 95.12 104 TYR A N 1
ATOM 799 C CA . TYR A 1 104 ? 5.400 -3.031 -0.175 1.00 95.12 104 TYR A 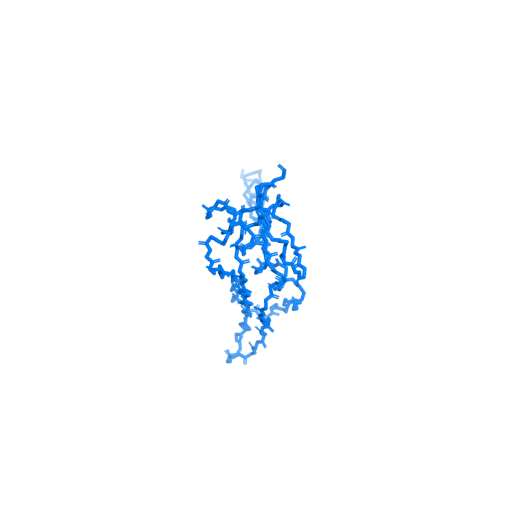CA 1
ATOM 800 C C . TYR A 1 104 ? 4.379 -3.901 0.537 1.00 95.12 104 TYR A C 1
ATOM 802 O O . TYR A 1 104 ? 3.468 -4.443 -0.087 1.00 95.12 104 TYR A O 1
ATOM 810 N N . SER A 1 105 ? 4.517 -3.995 1.849 1.00 96.31 105 SER A N 1
ATOM 811 C CA . SER A 1 105 ? 3.615 -4.735 2.717 1.00 96.31 105 SER A CA 1
ATOM 812 C C . SER A 1 105 ? 3.092 -3.809 3.807 1.00 96.31 105 SER A C 1
ATOM 814 O O . SER A 1 105 ? 3.782 -2.894 4.263 1.00 96.31 105 SER A O 1
ATOM 816 N N . SER A 1 106 ? 1.856 -4.027 4.234 1.00 96.62 106 SER A N 1
ATOM 817 C CA . SER A 1 106 ? 1.250 -3.285 5.333 1.00 96.62 106 SER A CA 1
ATOM 818 C C . SER A 1 106 ? 0.227 -4.132 6.082 1.00 96.62 106 SER A C 1
ATOM 820 O O . SER A 1 106 ? -0.234 -5.162 5.599 1.00 96.62 106 SER A O 1
ATOM 822 N N . LYS A 1 107 ? -0.146 -3.666 7.271 1.00 96.62 107 LYS A N 1
ATOM 823 C CA . LYS A 1 107 ? -1.252 -4.187 8.069 1.00 96.62 107 LYS A CA 1
ATOM 824 C C . LYS A 1 107 ? -2.523 -3.419 7.728 1.00 96.62 107 LYS A C 1
ATOM 826 O O . LYS A 1 107 ? -2.545 -2.191 7.842 1.00 96.62 107 LYS A O 1
ATOM 831 N N . ALA A 1 108 ? -3.576 -4.136 7.354 1.00 96.69 108 ALA A N 1
ATOM 832 C CA . ALA A 1 108 ? -4.861 -3.576 6.966 1.00 96.69 108 ALA A CA 1
ATOM 833 C C . ALA A 1 108 ? -5.893 -3.666 8.099 1.00 96.69 108 ALA A C 1
ATOM 835 O O . ALA A 1 108 ? -5.993 -4.670 8.812 1.00 96.69 108 ALA A O 1
ATOM 836 N N . TYR A 1 109 ? -6.684 -2.605 8.247 1.00 96.31 109 TYR A N 1
ATOM 837 C CA . TYR A 1 109 ? -7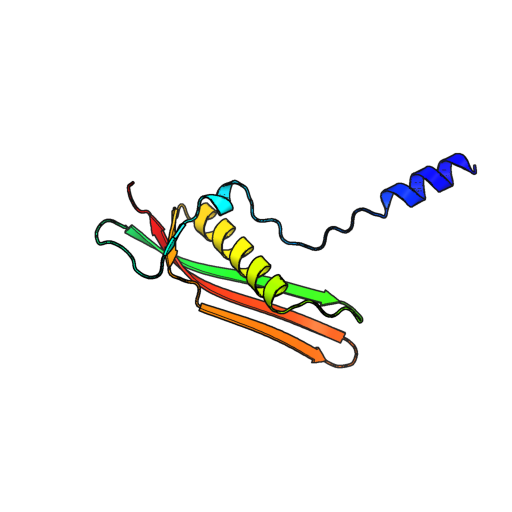.657 -2.433 9.317 1.00 96.31 109 TYR A CA 1
ATOM 838 C C . TYR A 1 109 ? -8.989 -1.886 8.800 1.00 96.31 109 TYR A C 1
ATOM 840 O O . TYR A 1 109 ? -9.054 -1.142 7.820 1.00 96.31 109 TYR A O 1
ATOM 848 N N . LYS A 1 110 ? -10.057 -2.229 9.520 1.00 95.44 110 LYS A N 1
ATOM 849 C CA . LYS A 1 110 ? -11.370 -1.598 9.423 1.00 95.44 110 LYS A CA 1
ATOM 850 C C . LYS A 1 110 ? -11.602 -0.743 10.657 1.00 95.44 110 LYS A C 1
ATOM 852 O O . LYS A 1 110 ? -11.809 -1.274 11.752 1.00 95.44 110 LYS A O 1
ATOM 857 N N . CYS A 1 111 ? -11.580 0.565 10.492 1.00 91.56 111 CYS A N 1
ATOM 858 C CA . CYS A 1 111 ? -11.871 1.518 11.542 1.00 91.56 111 CYS A CA 1
ATOM 859 C C . CYS A 1 111 ? -13.320 1.984 11.380 1.00 91.56 111 CYS A C 1
ATOM 861 O O . CYS A 1 111 ? -13.678 2.603 10.380 1.00 91.56 111 CYS A O 1
ATOM 863 N N . ARG A 1 112 ? -14.177 1.706 12.372 1.00 77.88 112 ARG A N 1
ATOM 864 C CA . ARG A 1 112 ? -15.492 2.361 12.426 1.00 77.88 112 ARG A CA 1
ATOM 865 C C . ARG A 1 112 ? -15.252 3.861 12.611 1.00 77.88 112 ARG A C 1
ATOM 867 O O . ARG A 1 112 ? -14.778 4.260 13.675 1.00 77.88 112 ARG A O 1
ATOM 874 N N . LYS A 1 113 ? -15.504 4.635 11.556 1.00 64.88 113 LYS A N 1
ATOM 875 C CA . LYS A 1 113 ? -15.595 6.096 11.624 1.00 64.88 113 LYS A CA 1
ATOM 876 C C . LYS A 1 113 ? -16.858 6.494 12.375 1.00 64.88 113 LYS A C 1
ATOM 878 O O . LYS A 1 113 ? -17.870 5.772 12.223 1.00 64.88 113 LYS A O 1
#

Secondary structure (DSSP, 8-state):
-HHHHHHHHHHTT----S-PPPHHHHTPEEESS--TTEEEEEEEEEEEEEEESSPPPPHHHHHHHHHHHHHHHHHHTT-SEEE--EEEEEEEEETTEEEEEEEEEEEEEEE--

Organism: NCBI:txid652676

Radius of gyration: 18.57 Å; chains: 1; bounding box: 38×17×69 Å

pLDDT: mean 82.07, std 14.17, range [49.34, 96.94]